Protein AF-A0ABC9YVD3-F1 (afdb_monomer_lite)

pLDDT: mean 92.47, std 4.84, range [71.0, 97.25]

Organism: NCBI:txid37332

Sequence (78 aa):
MEKFRLELRRAWGALLASAAEDAALHGEIPPGDYEMRVLAIIGAVNYVVDAWSGSEPRQPLDDVIRVLRRVIMGAVTA

InterPro domains:
  IPR036271 Tetracyclin repressor-like, C-terminal domain superfamily [SSF48498] (3-76)

Secondary structure (DSSP, 8-state):
-HHHHHHHHHHHHHHHHHHHHHHHHTTSS----HHHHHHHHHHHHHHHHHHHHT-SSPPPHHHHHHHHHHHHHHHHH-

Foldseek 3Di:
DVVVVVVVLVVVLVVQLVVLCVCCVVVVAPDDDSSVLSVVLVVLVVVLCVVQVPDVPHDPVVVSVVVSVVSSVVSSRD

Structure (mmCIF, N/CA/C/O backbone):
data_AF-A0ABC9YVD3-F1
#
_entry.id   AF-A0ABC9YVD3-F1
#
loop_
_atom_site.group_PDB
_atom_site.id
_atom_site.type_symbol
_atom_site.label_atom_id
_atom_site.label_alt_id
_atom_site.label_comp_id
_atom_site.label_asym_id
_atom_site.label_entity_id
_atom_site.label_seq_id
_atom_site.pdbx_PDB_ins_code
_atom_site.Cartn_x
_atom_site.Cartn_y
_atom_site.Cartn_z
_atom_site.occupancy
_atom_site.B_iso_or_equiv
_atom_site.auth_seq_id
_atom_site.auth_comp_id
_atom_site.auth_asym_id
_atom_site.auth_atom_id
_atom_site.pdbx_PDB_model_num
ATOM 1 N N . MET A 1 1 ? 18.450 17.250 1.715 1.00 71.00 1 MET A N 1
ATOM 2 C CA . MET A 1 1 ? 17.76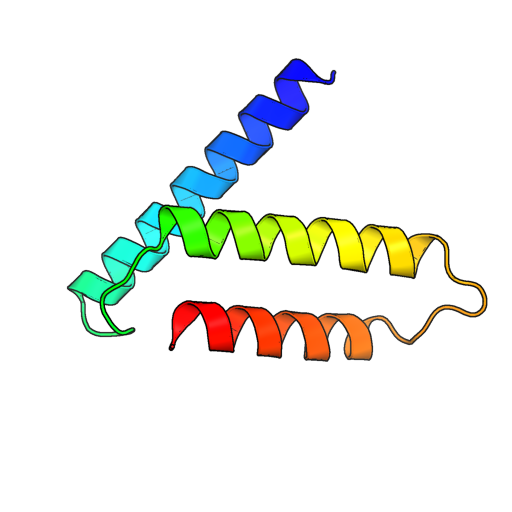0 16.310 0.805 1.00 71.00 1 MET A CA 1
ATOM 3 C C . MET A 1 1 ? 17.243 15.075 1.536 1.00 71.00 1 MET A C 1
ATOM 5 O O . MET A 1 1 ? 16.042 14.859 1.500 1.00 71.00 1 MET A O 1
ATOM 9 N N . GLU A 1 2 ? 18.083 14.325 2.260 1.00 81.69 2 GLU A N 1
ATOM 10 C CA . GLU A 1 2 ? 17.667 13.107 2.991 1.00 81.69 2 GLU A CA 1
ATOM 11 C C . GLU A 1 2 ? 16.501 13.334 3.975 1.00 81.69 2 GLU A C 1
ATOM 13 O O . GLU A 1 2 ? 15.482 12.651 3.910 1.00 81.69 2 GLU A O 1
ATOM 18 N N . LYS A 1 3 ? 16.600 14.368 4.825 1.00 80.81 3 LYS A N 1
ATOM 19 C CA . LYS A 1 3 ? 15.554 14.727 5.800 1.00 80.81 3 LYS A CA 1
ATOM 20 C C . LYS A 1 3 ? 14.199 15.015 5.139 1.00 80.81 3 LYS A C 1
ATOM 22 O O . LYS A 1 3 ? 13.183 14.500 5.583 1.00 80.81 3 LYS A O 1
ATOM 27 N N . PHE A 1 4 ? 14.205 15.756 4.031 1.00 80.44 4 PHE A N 1
ATOM 28 C CA . PHE A 1 4 ? 12.994 16.072 3.269 1.00 80.44 4 PHE A CA 1
ATOM 29 C C . PHE A 1 4 ? 12.378 14.824 2.617 1.00 80.44 4 PHE A C 1
ATOM 31 O O . PHE A 1 4 ? 11.166 14.646 2.651 1.00 80.44 4 PHE A O 1
ATOM 38 N N . ARG A 1 5 ? 13.201 13.911 2.075 1.00 81.12 5 ARG A N 1
ATOM 39 C CA . ARG A 1 5 ? 12.714 12.631 1.524 1.00 81.12 5 ARG A CA 1
ATOM 40 C C . ARG A 1 5 ? 12.068 11.761 2.603 1.00 81.12 5 ARG A C 1
ATOM 42 O O . ARG A 1 5 ? 11.049 11.128 2.338 1.00 81.12 5 ARG A O 1
ATOM 49 N N . LEU A 1 6 ? 12.640 11.741 3.806 1.00 84.31 6 LEU A N 1
ATOM 50 C CA . LEU A 1 6 ? 12.084 11.011 4.947 1.00 84.31 6 LEU A CA 1
ATOM 51 C C . LEU A 1 6 ? 10.764 11.619 5.432 1.00 84.31 6 LEU A C 1
ATOM 53 O O . LEU A 1 6 ? 9.806 10.881 5.649 1.00 84.31 6 LEU A O 1
ATOM 57 N N . GLU A 1 7 ? 10.693 12.943 5.568 1.00 88.50 7 GLU A N 1
ATOM 58 C CA . GLU A 1 7 ? 9.466 13.657 5.950 1.00 88.50 7 GLU A CA 1
ATOM 59 C C . GLU A 1 7 ? 8.352 13.444 4.924 1.00 88.50 7 GLU A C 1
ATOM 61 O O . GLU A 1 7 ? 7.231 13.101 5.296 1.00 88.50 7 GLU A O 1
ATOM 66 N N . LEU A 1 8 ? 8.676 13.536 3.632 1.00 86.94 8 LEU A N 1
ATOM 67 C CA . LEU A 1 8 ? 7.729 13.271 2.556 1.00 86.94 8 LEU A CA 1
ATOM 68 C C . LEU A 1 8 ? 7.229 11.820 2.596 1.00 86.94 8 LEU A C 1
ATOM 70 O O . LEU A 1 8 ? 6.030 11.583 2.482 1.00 86.94 8 LEU A O 1
ATOM 74 N N . ARG A 1 9 ? 8.116 10.841 2.826 1.00 85.69 9 ARG A N 1
ATOM 75 C CA . ARG A 1 9 ? 7.726 9.428 2.968 1.00 85.69 9 ARG A CA 1
ATOM 76 C C . ARG A 1 9 ? 6.792 9.205 4.158 1.00 85.69 9 ARG A C 1
ATOM 78 O O . ARG A 1 9 ? 5.847 8.431 4.037 1.00 85.69 9 ARG A O 1
ATOM 85 N N . ARG A 1 10 ? 7.034 9.881 5.286 1.00 87.88 10 ARG A N 1
ATOM 86 C CA . ARG A 1 10 ? 6.146 9.834 6.458 1.00 87.88 10 ARG A CA 1
ATOM 87 C C . ARG A 1 10 ? 4.785 10.458 6.163 1.00 87.88 10 ARG A C 1
ATOM 89 O O . ARG A 1 10 ? 3.777 9.855 6.504 1.00 87.88 10 ARG A O 1
ATOM 96 N N . ALA A 1 11 ? 4.755 11.612 5.496 1.00 91.31 11 ALA A N 1
ATOM 97 C CA . ALA A 1 11 ? 3.511 12.282 5.122 1.00 91.31 11 ALA A CA 1
ATOM 98 C C . ALA A 1 11 ? 2.660 11.418 4.177 1.00 91.31 11 ALA A C 1
ATOM 100 O O . ALA A 1 11 ? 1.465 11.251 4.404 1.00 91.31 11 ALA A O 1
ATOM 101 N N . TRP A 1 12 ? 3.285 10.801 3.168 1.00 92.50 12 TRP A N 1
ATOM 102 C CA . TRP A 1 12 ? 2.606 9.847 2.288 1.00 92.50 12 TRP A CA 1
ATOM 103 C C . TRP A 1 12 ? 2.113 8.608 3.032 1.00 92.50 12 TRP A C 1
ATOM 105 O O . TRP A 1 12 ? 0.996 8.162 2.786 1.00 92.50 12 TRP A O 1
ATOM 115 N N . GLY A 1 13 ? 2.920 8.071 3.951 1.00 93.00 13 GLY A N 1
ATOM 116 C CA . GLY A 1 13 ? 2.515 6.950 4.795 1.00 93.00 13 GLY A CA 1
ATOM 117 C C . GLY A 1 13 ? 1.272 7.270 5.625 1.00 93.00 13 GLY A C 1
ATOM 118 O O . GLY A 1 13 ? 0.303 6.520 5.589 1.00 93.00 13 GLY A O 1
ATOM 119 N N . ALA A 1 14 ? 1.264 8.419 6.301 1.00 94.50 14 ALA A N 1
ATOM 120 C CA . ALA A 1 14 ? 0.129 8.857 7.109 1.00 94.50 14 ALA A CA 1
ATOM 121 C C . ALA A 1 14 ? -1.137 9.083 6.265 1.00 94.50 14 ALA A C 1
ATOM 123 O O . ALA A 1 14 ? -2.220 8.660 6.660 1.00 94.50 14 ALA A O 1
ATOM 124 N N . LEU A 1 15 ? -1.002 9.698 5.084 1.00 95.12 15 LEU A N 1
ATOM 125 C CA . LEU A 1 15 ? -2.125 9.927 4.173 1.00 95.12 15 LEU A CA 1
ATOM 126 C C . LEU A 1 15 ? -2.774 8.610 3.724 1.00 95.12 15 LEU A C 1
ATOM 128 O O . LEU A 1 15 ? -3.992 8.473 3.767 1.00 95.12 15 LEU A O 1
ATOM 132 N N . LEU A 1 16 ? -1.960 7.641 3.298 1.00 93.75 16 LEU A N 1
ATOM 133 C CA . LEU A 1 16 ? -2.452 6.342 2.836 1.00 93.75 16 LEU A CA 1
ATOM 134 C C . LEU A 1 16 ? -3.065 5.521 3.976 1.00 93.75 16 LEU A C 1
ATOM 136 O O . LEU A 1 16 ? -4.076 4.859 3.758 1.00 93.75 16 LEU A O 1
ATOM 140 N N . ALA A 1 17 ? -2.478 5.572 5.176 1.00 95.75 17 ALA A N 1
ATOM 141 C CA . ALA A 1 17 ? -3.022 4.880 6.341 1.00 95.75 17 ALA A CA 1
ATOM 142 C C . ALA A 1 17 ? -4.389 5.457 6.725 1.00 95.75 17 ALA A C 1
ATOM 144 O O . ALA A 1 17 ? -5.344 4.702 6.856 1.00 95.75 17 ALA A O 1
ATOM 145 N N . SER A 1 18 ? -4.509 6.787 6.776 1.00 96.25 18 SER A N 1
ATOM 146 C CA . SER A 1 18 ? -5.776 7.463 7.068 1.00 96.25 18 SER A CA 1
ATOM 147 C C . SER A 1 18 ? -6.862 7.151 6.034 1.00 96.25 18 SER A C 1
ATOM 149 O O . SER A 1 18 ? -8.008 6.934 6.411 1.00 96.25 18 SER A O 1
ATOM 151 N N . ALA A 1 19 ? -6.517 7.079 4.745 1.00 95.12 19 ALA A N 1
ATOM 152 C CA . ALA A 1 19 ? -7.474 6.698 3.707 1.00 95.12 19 ALA A CA 1
ATOM 153 C C . ALA A 1 19 ? -7.948 5.240 3.850 1.00 95.12 19 ALA A C 1
ATOM 155 O O . ALA A 1 19 ? -9.116 4.942 3.619 1.00 95.12 19 ALA A O 1
ATOM 156 N N . ALA A 1 20 ? -7.052 4.327 4.234 1.00 94.44 20 ALA A N 1
ATOM 157 C CA . ALA A 1 20 ? -7.408 2.929 4.446 1.00 94.44 20 ALA A CA 1
ATOM 158 C C . ALA A 1 20 ? -8.231 2.729 5.731 1.00 94.44 20 ALA A C 1
ATOM 160 O O . ALA A 1 20 ? -9.180 1.951 5.742 1.00 94.44 20 ALA A O 1
ATOM 161 N N . GLU A 1 21 ? -7.924 3.474 6.792 1.00 95.88 21 GLU A N 1
ATOM 162 C CA . GLU A 1 21 ? -8.750 3.522 8.001 1.00 95.88 21 GLU A CA 1
ATOM 163 C C . GLU A 1 21 ? -10.162 4.026 7.691 1.00 95.88 21 GLU A C 1
ATOM 165 O O . GLU A 1 21 ? -11.131 3.400 8.114 1.00 95.88 21 GLU A O 1
ATOM 170 N N . ASP A 1 22 ? -10.294 5.096 6.905 1.00 96.69 22 ASP A N 1
ATOM 171 C CA . ASP A 1 22 ? -11.594 5.622 6.481 1.00 96.69 22 ASP A CA 1
ATOM 172 C C . ASP A 1 22 ? -12.386 4.592 5.660 1.00 96.69 22 ASP A C 1
ATOM 174 O O . ASP A 1 22 ? -13.548 4.315 5.959 1.00 96.69 22 ASP A O 1
ATOM 178 N N . ALA A 1 23 ? -11.745 3.932 4.693 1.00 94.81 23 ALA A N 1
ATOM 179 C CA . ALA A 1 23 ? -12.369 2.860 3.919 1.00 94.81 23 ALA A CA 1
ATOM 180 C C . ALA A 1 23 ? -12.814 1.679 4.807 1.00 94.81 23 ALA A C 1
ATOM 182 O O . ALA A 1 23 ? -13.889 1.108 4.603 1.00 94.81 23 ALA A O 1
ATOM 183 N N . ALA A 1 24 ? -12.027 1.326 5.828 1.00 95.81 24 ALA A N 1
ATOM 184 C CA . ALA A 1 24 ? -12.390 0.286 6.786 1.00 95.81 24 ALA A CA 1
ATOM 185 C C . ALA A 1 24 ? -13.570 0.692 7.682 1.00 95.81 24 ALA A C 1
ATOM 187 O O . ALA A 1 24 ? -14.445 -0.133 7.949 1.00 95.81 24 ALA A O 1
ATOM 188 N N . LEU A 1 25 ? -13.641 1.959 8.107 1.00 96.56 25 LEU A N 1
ATOM 189 C CA . LEU A 1 25 ? -14.774 2.496 8.871 1.00 96.56 25 LEU A CA 1
ATOM 190 C C . LEU A 1 25 ? -16.085 2.434 8.077 1.00 96.56 25 LEU A C 1
ATOM 192 O O . LEU A 1 25 ? -17.141 2.173 8.655 1.00 96.56 25 LEU A O 1
ATOM 196 N N . HIS A 1 26 ? -16.014 2.619 6.758 1.00 96.44 26 HIS A N 1
ATOM 197 C CA . HIS A 1 26 ? -17.155 2.503 5.849 1.00 96.44 26 HIS A CA 1
ATOM 198 C C . HIS A 1 26 ? -17.444 1.059 5.397 1.00 96.44 26 HIS A C 1
ATOM 200 O O . HIS A 1 26 ? -18.419 0.820 4.684 1.00 96.44 26 HIS A O 1
ATOM 206 N N . GLY A 1 27 ? -16.642 0.080 5.832 1.00 94.69 27 GLY A N 1
ATOM 207 C CA . GLY A 1 27 ? -16.831 -1.337 5.515 1.00 94.69 27 GLY A CA 1
ATOM 208 C C . GLY A 1 27 ? -16.417 -1.735 4.095 1.00 94.69 27 GLY A C 1
ATOM 209 O O . GLY A 1 27 ? -16.809 -2.802 3.627 1.00 94.69 27 GLY A O 1
ATOM 210 N N . GLU A 1 28 ? -15.634 -0.904 3.402 1.00 94.88 28 GLU A N 1
ATOM 211 C CA . GLU A 1 28 ? -15.133 -1.194 2.052 1.00 94.88 28 GLU A CA 1
ATOM 212 C C . GLU A 1 28 ? -14.008 -2.238 2.068 1.00 94.88 28 GLU A C 1
ATOM 214 O O . GLU A 1 28 ? -13.857 -3.027 1.132 1.00 94.88 28 GLU A O 1
ATOM 219 N N . ILE A 1 29 ? -13.227 -2.250 3.151 1.00 94.81 29 ILE A N 1
ATOM 220 C CA . ILE A 1 29 ? -12.130 -3.185 3.416 1.00 94.81 29 ILE A CA 1
ATOM 221 C C . ILE A 1 29 ? -12.169 -3.635 4.889 1.00 94.81 29 ILE A C 1
ATOM 223 O O . ILE A 1 29 ? -12.768 -2.949 5.720 1.00 94.81 29 ILE A O 1
ATOM 227 N N . PRO A 1 30 ? -11.574 -4.787 5.252 1.00 93.81 30 PRO A N 1
ATOM 228 C CA . PRO A 1 30 ? -11.569 -5.258 6.641 1.00 93.81 30 PRO A CA 1
ATOM 229 C C . PRO A 1 30 ? -10.830 -4.288 7.581 1.00 93.81 30 PRO A C 1
ATOM 231 O O . PRO A 1 30 ? -9.914 -3.613 7.143 1.00 93.81 30 PRO A O 1
ATOM 234 N N . PRO A 1 31 ? -11.134 -4.198 8.882 1.00 93.31 31 PRO A N 1
ATOM 235 C CA . PRO A 1 31 ? -10.285 -3.448 9.813 1.00 93.31 31 PRO A CA 1
ATOM 236 C C . PRO A 1 31 ? -8.885 -4.081 9.932 1.00 93.31 31 PRO A C 1
ATOM 238 O O . PRO A 1 31 ? -8.749 -5.302 9.856 1.00 93.31 31 PRO A O 1
ATOM 241 N N . GLY A 1 32 ? -7.842 -3.273 10.157 1.00 91.31 32 GLY A N 1
ATOM 242 C CA . GLY A 1 32 ? -6.479 -3.792 10.297 1.00 91.31 32 GLY A CA 1
ATOM 243 C C . GLY A 1 32 ? -5.395 -2.741 10.545 1.00 91.31 32 GLY A C 1
ATOM 244 O O . GLY A 1 32 ? -5.663 -1.551 10.694 1.00 91.31 32 GLY A O 1
ATOM 245 N N . ASP A 1 33 ? -4.150 -3.216 10.585 1.00 93.75 33 ASP A N 1
ATOM 246 C CA . ASP A 1 33 ? -2.960 -2.463 11.007 1.00 93.75 33 ASP A CA 1
ATOM 247 C C . ASP A 1 33 ? -2.419 -1.558 9.876 1.00 93.75 33 ASP A C 1
ATOM 2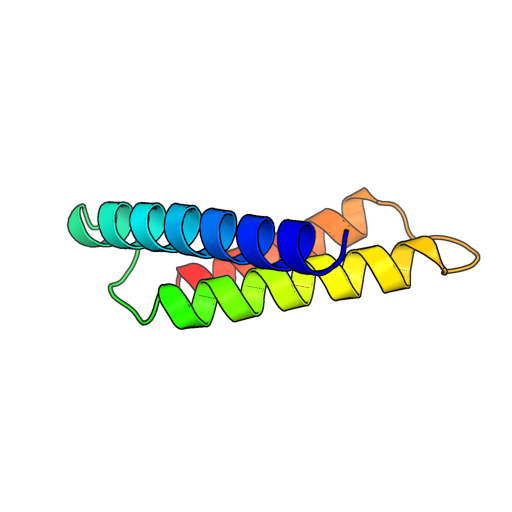49 O O . ASP A 1 33 ? -1.322 -1.764 9.339 1.00 93.75 33 ASP A O 1
ATOM 253 N N . TYR A 1 34 ? -3.214 -0.576 9.447 1.00 93.56 34 TYR A N 1
ATOM 254 C CA . TYR A 1 34 ? -2.958 0.182 8.219 1.00 93.56 34 TYR A CA 1
ATOM 255 C C . TYR A 1 34 ? -1.660 0.981 8.210 1.00 93.56 34 TYR A C 1
ATOM 257 O O . TYR A 1 34 ? -1.005 1.042 7.170 1.00 93.56 34 TYR A O 1
ATOM 265 N N . GLU A 1 35 ? -1.215 1.499 9.353 1.00 91.69 35 GLU A N 1
ATOM 266 C CA . GLU A 1 35 ? 0.088 2.161 9.459 1.00 91.69 35 GLU A CA 1
ATOM 267 C C . GLU A 1 35 ? 1.235 1.217 9.046 1.00 91.69 35 GLU A C 1
ATOM 269 O O . GLU A 1 35 ? 2.076 1.557 8.208 1.00 91.69 35 GLU A O 1
ATOM 274 N N . MET A 1 36 ? 1.230 -0.018 9.559 1.00 92.88 36 MET A N 1
ATOM 275 C CA . MET A 1 36 ? 2.268 -1.012 9.278 1.00 92.88 36 MET A CA 1
ATOM 276 C C . MET A 1 36 ? 2.142 -1.590 7.860 1.00 92.88 36 MET A C 1
ATOM 278 O O . MET A 1 36 ? 3.146 -1.754 7.159 1.00 92.88 36 MET A O 1
ATOM 282 N N . ARG A 1 37 ? 0.911 -1.844 7.397 1.00 94.19 37 ARG A N 1
ATOM 283 C CA . ARG A 1 37 ? 0.631 -2.315 6.028 1.00 94.19 37 ARG A CA 1
ATOM 284 C C . ARG A 1 37 ? 1.089 -1.294 4.985 1.00 94.19 37 ARG A C 1
ATOM 286 O O . ARG A 1 37 ? 1.740 -1.666 4.009 1.00 94.19 37 ARG A O 1
ATOM 293 N N . VAL A 1 38 ? 0.841 -0.003 5.208 1.00 93.62 38 VAL A N 1
ATOM 294 C CA . VAL A 1 38 ? 1.290 1.075 4.316 1.00 93.62 38 VAL A CA 1
ATOM 295 C C . VAL A 1 38 ? 2.810 1.210 4.305 1.00 93.62 38 VAL A C 1
ATOM 297 O O . VAL A 1 38 ? 3.400 1.363 3.232 1.00 93.62 38 VAL A O 1
ATOM 300 N N . LEU A 1 39 ? 3.476 1.101 5.459 1.00 92.62 39 LEU A N 1
ATOM 301 C CA . LEU A 1 39 ? 4.942 1.084 5.510 1.00 92.62 39 LEU A CA 1
ATOM 302 C C . LEU A 1 39 ? 5.525 -0.058 4.665 1.00 92.62 39 LEU A C 1
ATOM 304 O O . LEU A 1 39 ? 6.464 0.170 3.891 1.00 92.62 39 LEU A O 1
ATOM 308 N N . ALA A 1 40 ? 4.940 -1.256 4.762 1.00 93.44 40 ALA A N 1
ATOM 309 C CA . ALA A 1 40 ? 5.325 -2.406 3.950 1.00 93.44 40 ALA A CA 1
ATOM 310 C C . ALA A 1 40 ? 5.086 -2.158 2.451 1.00 93.44 40 ALA A C 1
ATOM 312 O O . ALA A 1 40 ? 5.984 -2.400 1.643 1.00 93.44 40 ALA A O 1
ATOM 313 N N . ILE A 1 41 ? 3.928 -1.598 2.079 1.00 93.25 41 ILE A N 1
ATOM 314 C CA . ILE A 1 41 ? 3.589 -1.239 0.693 1.00 93.25 41 ILE A CA 1
ATOM 315 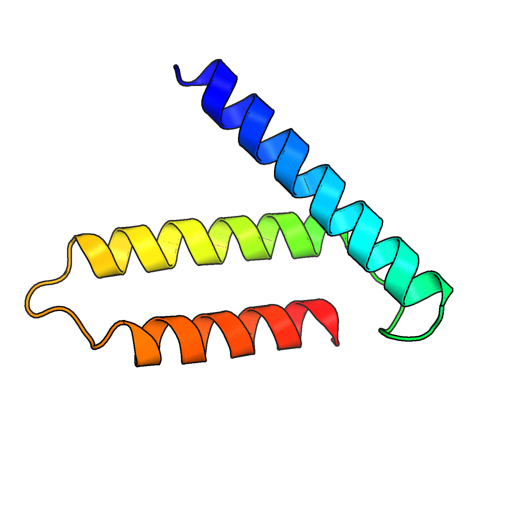C C . ILE A 1 41 ? 4.612 -0.258 0.110 1.00 93.25 41 ILE A C 1
ATOM 317 O O . ILE A 1 41 ? 5.168 -0.510 -0.959 1.00 93.25 41 ILE A O 1
ATOM 321 N N . ILE A 1 42 ? 4.914 0.838 0.812 1.00 92.44 42 ILE A N 1
ATOM 322 C CA . ILE A 1 42 ? 5.886 1.836 0.341 1.00 92.44 42 ILE A CA 1
ATOM 323 C C . ILE A 1 42 ? 7.278 1.204 0.204 1.00 92.44 42 ILE A C 1
ATOM 325 O O . ILE A 1 42 ? 8.014 1.513 -0.733 1.00 92.44 42 ILE A O 1
ATOM 329 N N . GLY A 1 43 ? 7.663 0.333 1.142 1.00 93.06 43 GLY A N 1
ATOM 330 C CA . GLY A 1 43 ? 8.899 -0.444 1.057 1.00 93.06 43 GLY A CA 1
ATOM 331 C C . GLY A 1 43 ? 8.965 -1.303 -0.206 1.00 93.06 43 GLY A C 1
ATOM 332 O O . GLY A 1 43 ? 9.938 -1.204 -0.952 1.00 93.06 43 GLY A O 1
ATOM 333 N N . ALA A 1 44 ? 7.912 -2.078 -0.471 1.00 94.62 44 ALA A N 1
ATOM 334 C CA . ALA A 1 44 ? 7.818 -2.943 -1.641 1.00 94.62 44 ALA A CA 1
ATOM 335 C C . ALA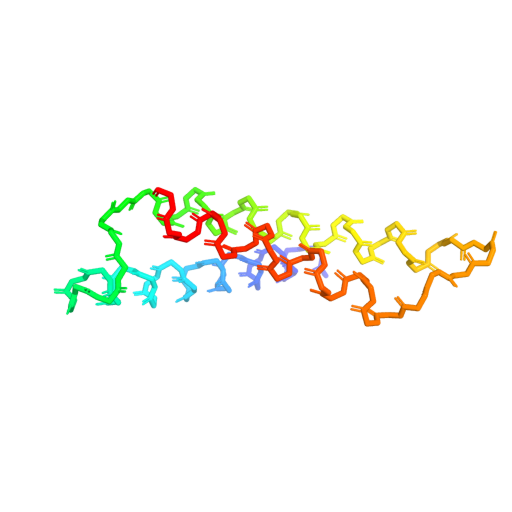 A 1 44 ? 7.880 -2.148 -2.952 1.00 94.62 44 ALA A C 1
ATOM 337 O O . ALA A 1 44 ? 8.673 -2.485 -3.827 1.00 94.62 44 ALA A O 1
ATOM 338 N N . VAL A 1 45 ? 7.108 -1.062 -3.073 1.00 94.25 45 VAL A N 1
ATOM 339 C CA . VAL A 1 45 ? 7.111 -0.204 -4.269 1.00 94.25 45 VAL A CA 1
ATOM 340 C C . VAL A 1 45 ? 8.502 0.372 -4.523 1.00 94.25 45 VAL A C 1
ATOM 342 O O . VAL A 1 45 ? 9.019 0.236 -5.629 1.00 94.25 45 VAL A O 1
ATOM 345 N N . ASN A 1 46 ? 9.133 0.964 -3.504 1.00 92.75 46 ASN A N 1
ATOM 346 C CA . ASN A 1 46 ? 10.461 1.559 -3.658 1.00 92.75 46 ASN A CA 1
ATOM 347 C C . ASN A 1 46 ? 11.498 0.523 -4.098 1.00 92.75 46 ASN A C 1
ATOM 349 O O . ASN A 1 46 ? 12.254 0.784 -5.026 1.00 92.75 46 ASN A O 1
ATOM 353 N N . TYR A 1 47 ? 11.520 -0.646 -3.453 1.00 95.19 47 TYR A N 1
ATOM 354 C CA . TYR A 1 47 ? 12.495 -1.686 -3.766 1.00 95.19 47 TYR A CA 1
ATOM 355 C C . TYR A 1 47 ? 12.290 -2.272 -5.166 1.00 95.19 47 TYR A C 1
ATOM 357 O O . TYR A 1 47 ? 13.244 -2.420 -5.924 1.00 95.19 47 TYR A O 1
ATOM 365 N N . VAL A 1 48 ? 11.046 -2.583 -5.536 1.00 95.38 48 VAL A N 1
ATOM 366 C CA . VAL A 1 48 ? 10.736 -3.173 -6.844 1.00 95.38 48 VAL A CA 1
ATOM 367 C C . VAL A 1 48 ? 11.049 -2.199 -7.979 1.00 95.38 48 VAL A C 1
ATOM 369 O O . VAL A 1 48 ? 11.608 -2.612 -8.992 1.00 95.38 48 VAL A O 1
ATOM 372 N N . VAL A 1 49 ? 10.728 -0.911 -7.817 1.00 93.75 49 VAL A N 1
ATOM 373 C CA . VAL A 1 49 ? 11.042 0.115 -8.823 1.00 93.75 49 VAL A CA 1
ATOM 374 C C . VAL A 1 49 ? 12.551 0.314 -8.950 1.00 93.75 49 VAL A C 1
ATOM 376 O O . VAL A 1 49 ? 13.048 0.390 -10.072 1.00 93.75 49 VAL A O 1
ATOM 379 N N . ASP A 1 50 ? 13.280 0.353 -7.832 1.00 94.69 50 ASP A N 1
ATOM 380 C CA . ASP A 1 50 ? 14.745 0.445 -7.820 1.00 94.69 50 ASP A CA 1
ATOM 381 C C . ASP A 1 50 ? 15.384 -0.744 -8.559 1.00 94.69 50 ASP A C 1
ATOM 383 O O . ASP A 1 50 ? 16.111 -0.547 -9.537 1.00 94.69 50 ASP A O 1
ATOM 387 N N . ALA A 1 51 ? 15.001 -1.973 -8.198 1.00 95.00 51 ALA A N 1
ATOM 388 C CA . ALA A 1 51 ? 15.486 -3.199 -8.831 1.00 95.00 51 ALA A CA 1
ATOM 389 C C . ALA A 1 51 ? 15.149 -3.267 -10.331 1.00 95.00 51 ALA A C 1
ATOM 391 O O . ALA A 1 51 ? 16.000 -3.623 -11.148 1.00 95.00 51 ALA A O 1
ATOM 392 N N . TRP A 1 52 ? 13.926 -2.891 -10.718 1.00 96.69 52 TRP A N 1
ATOM 393 C CA . TRP A 1 52 ? 13.529 -2.822 -12.125 1.00 96.69 52 TRP A CA 1
ATOM 394 C C . TRP A 1 52 ? 14.340 -1.772 -12.895 1.00 96.69 52 TRP A C 1
A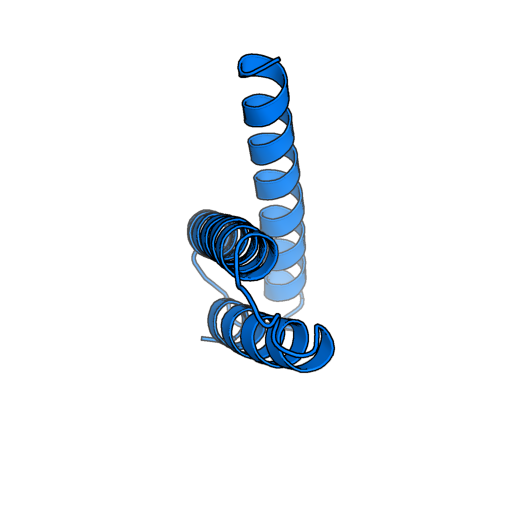TOM 396 O O . TRP A 1 52 ? 14.800 -2.044 -14.007 1.00 96.69 52 TRP A O 1
ATOM 406 N N . SER A 1 53 ? 14.572 -0.596 -12.302 1.00 95.44 53 SER A N 1
ATOM 407 C CA . SER A 1 53 ? 15.302 0.499 -12.950 1.00 95.44 53 SER A CA 1
ATOM 408 C C . SER A 1 53 ? 16.742 0.121 -13.315 1.00 95.44 53 SER A C 1
ATOM 410 O O . SER A 1 53 ? 17.227 0.544 -14.370 1.00 95.44 53 SER A O 1
ATOM 412 N N . GLY A 1 54 ? 17.381 -0.722 -12.495 1.00 95.88 54 GLY A N 1
ATOM 413 C CA . GLY A 1 54 ? 18.741 -1.227 -12.694 1.00 95.88 54 GLY A CA 1
ATOM 414 C C . GLY A 1 54 ? 18.854 -2.533 -13.490 1.00 95.88 54 GLY A C 1
ATOM 415 O O . GLY A 1 54 ? 19.968 -3.006 -13.695 1.00 95.88 54 GLY A O 1
AT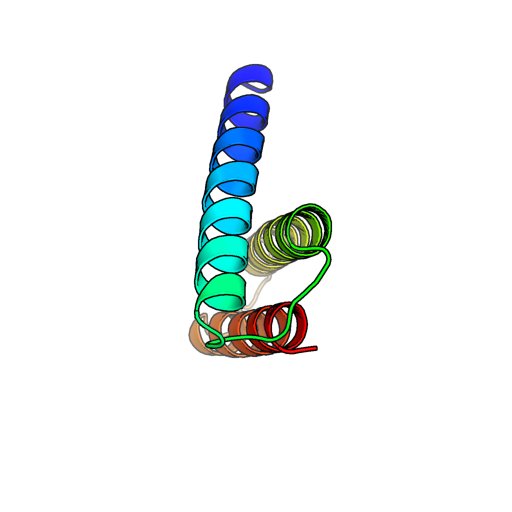OM 416 N N . SER A 1 55 ? 17.741 -3.136 -13.921 1.00 94.50 55 SER A N 1
ATOM 417 C CA . SER A 1 55 ? 17.754 -4.408 -14.659 1.00 94.50 55 SER A CA 1
ATOM 418 C C . SER A 1 55 ? 18.072 -4.232 -16.150 1.00 94.50 55 SER A C 1
ATOM 420 O O . SER A 1 55 ? 17.638 -3.263 -16.770 1.00 94.50 55 SER A O 1
ATOM 422 N N . GLU A 1 56 ? 18.799 -5.189 -16.737 1.00 91.44 56 GLU A N 1
ATOM 423 C CA . GLU A 1 56 ? 19.095 -5.237 -18.174 1.00 91.44 56 GLU A CA 1
ATOM 424 C C . GLU A 1 56 ? 19.032 -6.705 -18.665 1.00 91.44 56 GLU A C 1
ATOM 426 O O . GLU A 1 56 ? 19.821 -7.531 -18.197 1.00 91.44 56 GLU A O 1
ATOM 431 N N . PRO A 1 57 ? 18.102 -7.066 -19.575 1.00 90.19 57 PRO A N 1
ATOM 432 C CA . PRO A 1 57 ? 17.030 -6.226 -20.110 1.00 90.19 57 PRO A CA 1
ATOM 433 C C . PRO A 1 57 ? 15.937 -5.955 -19.065 1.00 90.19 57 PRO A C 1
ATOM 435 O O . PRO A 1 57 ? 15.642 -6.798 -18.214 1.00 90.19 57 PRO A O 1
ATOM 438 N N . ARG A 1 58 ? 15.286 -4.791 -19.162 1.00 93.06 58 ARG A N 1
ATOM 439 C CA . ARG A 1 58 ? 14.131 -4.477 -18.311 1.00 93.06 58 ARG A CA 1
ATOM 440 C C . ARG A 1 58 ? 12.913 -5.308 -18.696 1.00 93.06 58 ARG A C 1
ATOM 442 O O . ARG A 1 58 ? 12.566 -5.430 -19.870 1.00 93.06 58 ARG A O 1
ATOM 449 N N . GLN A 1 59 ? 12.220 -5.809 -17.679 1.00 94.25 59 GLN A N 1
ATOM 450 C CA . GLN A 1 59 ? 10.890 -6.402 -17.832 1.00 94.25 59 GLN A CA 1
ATOM 451 C C . GLN A 1 59 ? 9.886 -5.328 -18.291 1.00 94.25 59 GLN A C 1
ATOM 453 O O . GLN A 1 59 ? 10.072 -4.153 -17.948 1.00 94.25 59 GLN A O 1
ATOM 458 N N . PRO A 1 60 ? 8.806 -5.682 -19.009 1.00 96.44 60 PRO A N 1
ATOM 459 C CA . PRO A 1 60 ? 7.735 -4.737 -19.307 1.00 96.44 60 PRO A CA 1
ATOM 460 C C . PRO A 1 60 ? 7.184 -4.104 -18.025 1.00 96.44 60 PRO A C 1
ATOM 462 O O . PRO A 1 60 ? 6.885 -4.799 -17.053 1.00 96.44 60 PRO A O 1
ATOM 465 N N . LEU A 1 61 ? 7.029 -2.778 -18.020 1.00 94.75 61 LEU A N 1
ATOM 466 C CA . LEU A 1 61 ? 6.550 -2.044 -16.845 1.00 94.75 61 LEU A CA 1
ATOM 467 C C . LEU A 1 61 ? 5.157 -2.521 -16.393 1.00 94.75 61 LEU A C 1
ATOM 469 O O . LEU A 1 61 ? 4.884 -2.582 -15.196 1.00 94.75 61 LEU A O 1
ATOM 473 N N . ASP A 1 62 ? 4.307 -2.932 -17.336 1.00 97.25 62 ASP A N 1
ATOM 474 C CA . ASP A 1 62 ? 2.977 -3.474 -17.044 1.00 97.25 62 ASP A CA 1
ATOM 475 C C . ASP A 1 62 ? 3.027 -4.724 -16.161 1.00 97.25 62 ASP A C 1
ATOM 477 O O . ASP A 1 62 ? 2.161 -4.910 -15.305 1.00 97.25 62 ASP A O 1
ATOM 481 N N . ASP A 1 63 ? 4.051 -5.565 -16.315 1.00 95.94 63 ASP A N 1
ATOM 482 C CA . ASP A 1 63 ? 4.203 -6.763 -15.490 1.00 95.94 63 ASP A CA 1
ATOM 483 C C . ASP A 1 63 ? 4.627 -6.408 -14.065 1.00 95.94 63 ASP A C 1
ATOM 485 O O . ASP A 1 63 ? 4.096 -6.968 -13.103 1.00 95.94 63 ASP A O 1
ATOM 489 N N . VAL A 1 64 ? 5.485 -5.399 -13.910 1.00 95.62 64 VAL A N 1
ATOM 490 C CA . VAL A 1 64 ? 5.861 -4.853 -12.599 1.00 95.62 64 VAL A CA 1
ATOM 491 C C . VAL A 1 64 ? 4.644 -4.259 -11.888 1.00 95.62 64 VAL A C 1
ATOM 493 O O . VAL A 1 64 ? 4.385 -4.573 -10.723 1.00 95.62 64 VAL A O 1
ATOM 496 N N . ILE A 1 65 ? 3.850 -3.451 -12.598 1.00 96.06 65 ILE A N 1
ATOM 497 C CA . ILE A 1 65 ? 2.611 -2.856 -12.074 1.00 96.06 65 ILE A CA 1
ATOM 498 C C . ILE A 1 65 ? 1.623 -3.953 -11.668 1.00 96.06 65 ILE A C 1
ATOM 500 O O . ILE A 1 65 ? 1.018 -3.876 -10.596 1.00 96.06 65 ILE A O 1
ATOM 504 N N . ARG A 1 66 ? 1.473 -5.002 -12.486 1.00 96.75 66 ARG A N 1
ATOM 505 C CA . ARG A 1 66 ? 0.588 -6.142 -12.208 1.00 96.75 66 ARG A CA 1
ATOM 506 C C . ARG A 1 66 ? 0.959 -6.842 -10.900 1.00 96.75 66 ARG A C 1
ATOM 508 O O . ARG A 1 66 ? 0.070 -7.143 -10.101 1.00 96.75 66 ARG A O 1
ATOM 515 N N . VAL A 1 67 ? 2.250 -7.084 -10.672 1.00 95.31 67 VAL A N 1
ATOM 516 C CA . VAL A 1 67 ? 2.754 -7.720 -9.445 1.00 95.31 67 VAL A CA 1
ATOM 517 C C . VAL A 1 67 ? 2.537 -6.813 -8.236 1.00 95.31 67 VAL A C 1
ATOM 519 O O . VAL A 1 67 ? 1.936 -7.251 -7.253 1.00 95.31 67 VAL A O 1
ATOM 522 N N . LEU A 1 68 ? 2.947 -5.544 -8.322 1.00 95.75 68 LEU A N 1
ATOM 523 C CA . LEU A 1 68 ? 2.778 -4.581 -7.230 1.00 95.75 68 LEU A CA 1
ATOM 524 C C . LEU A 1 68 ? 1.308 -4.410 -6.849 1.00 95.75 68 LEU A C 1
ATOM 526 O O . LEU A 1 68 ? 0.978 -4.470 -5.669 1.00 95.75 68 LEU A O 1
ATOM 530 N N . ARG A 1 69 ? 0.405 -4.295 -7.830 1.00 95.81 69 ARG A N 1
ATOM 531 C CA . ARG A 1 69 ? -1.039 -4.226 -7.579 1.00 95.81 69 ARG A CA 1
ATOM 532 C C . ARG A 1 69 ? -1.526 -5.428 -6.776 1.00 95.81 69 ARG A C 1
ATOM 534 O O . ARG A 1 69 ? -2.292 -5.251 -5.837 1.00 95.81 69 ARG A O 1
ATOM 541 N N . ARG A 1 70 ? -1.100 -6.645 -7.125 1.00 95.44 70 ARG A N 1
ATOM 542 C CA . ARG A 1 70 ? -1.540 -7.861 -6.427 1.00 95.44 70 ARG A CA 1
ATOM 543 C C . ARG A 1 70 ? -1.034 -7.910 -4.985 1.00 95.44 70 ARG A C 1
ATOM 545 O O . ARG A 1 70 ? -1.800 -8.282 -4.102 1.00 95.44 70 ARG A O 1
ATOM 552 N N . VAL A 1 71 ? 0.213 -7.500 -4.752 1.00 93.81 71 VAL A N 1
ATOM 553 C CA . VAL A 1 71 ? 0.796 -7.396 -3.403 1.00 93.81 71 VAL A CA 1
ATOM 554 C C . VAL A 1 71 ? 0.057 -6.350 -2.570 1.00 93.81 71 VAL A C 1
ATOM 556 O O . VAL A 1 71 ? -0.331 -6.638 -1.443 1.00 93.81 71 VAL A O 1
ATOM 559 N N . ILE A 1 72 ? -0.190 -5.166 -3.137 1.00 92.81 72 ILE A N 1
ATOM 560 C CA . ILE A 1 72 ? -0.890 -4.069 -2.458 1.00 92.81 72 ILE A CA 1
ATOM 561 C C . ILE A 1 72 ? -2.319 -4.477 -2.108 1.00 92.81 72 ILE A C 1
ATOM 563 O O . ILE A 1 72 ? -2.718 -4.347 -0.958 1.00 92.81 72 ILE A O 1
ATOM 567 N N . MET A 1 73 ? -3.072 -5.022 -3.068 1.00 93.06 73 MET A N 1
ATOM 568 C CA . MET A 1 73 ? -4.440 -5.480 -2.814 1.00 93.06 73 MET A CA 1
ATOM 569 C C . MET A 1 73 ? -4.468 -6.544 -1.718 1.00 93.06 73 MET A C 1
ATOM 571 O O . MET A 1 73 ? -5.257 -6.423 -0.793 1.00 93.06 73 MET A O 1
ATOM 575 N N . GLY A 1 74 ? -3.563 -7.527 -1.766 1.00 92.38 74 GLY A N 1
ATOM 576 C CA . GLY A 1 74 ? -3.451 -8.531 -0.708 1.00 92.38 74 GLY A CA 1
ATOM 577 C C . GLY A 1 74 ? -3.155 -7.918 0.662 1.00 92.38 74 GLY A C 1
ATOM 578 O O . GLY A 1 74 ? -3.779 -8.299 1.640 1.00 92.38 74 GLY A O 1
ATOM 579 N N . ALA A 1 75 ? -2.262 -6.931 0.737 1.00 90.38 75 ALA A N 1
ATOM 580 C CA . ALA A 1 75 ? -1.942 -6.245 1.987 1.00 90.38 75 ALA A CA 1
ATOM 581 C C . ALA A 1 75 ? -3.106 -5.403 2.537 1.00 90.38 75 ALA A C 1
ATOM 583 O O . ALA A 1 75 ? -3.170 -5.184 3.741 1.00 90.38 75 ALA A O 1
ATOM 584 N N . VAL A 1 76 ? -4.017 -4.927 1.686 1.00 88.94 76 VAL A N 1
ATOM 585 C CA . VAL A 1 76 ? -5.174 -4.116 2.097 1.00 88.94 76 VAL A CA 1
ATOM 586 C C . VAL A 1 76 ? -6.376 -4.990 2.465 1.00 88.94 76 VAL A C 1
ATOM 588 O O . VAL A 1 76 ? -7.101 -4.657 3.392 1.00 88.94 76 VAL A O 1
ATOM 591 N N . THR A 1 77 ? -6.580 -6.120 1.784 1.00 87.88 77 THR A N 1
ATOM 592 C CA . THR A 1 77 ? -7.772 -6.966 1.973 1.00 87.88 77 THR A CA 1
ATOM 593 C C . THR A 1 77 ? -7.562 -8.179 2.882 1.00 87.88 77 THR A C 1
ATOM 595 O O . THR A 1 77 ? -8.519 -8.920 3.093 1.00 87.88 77 THR A O 1
ATOM 598 N N . ALA A 1 78 ? -6.330 -8.448 3.328 1.00 77.19 78 ALA A N 1
ATOM 599 C CA . ALA A 1 78 ? -6.008 -9.577 4.212 1.00 77.19 78 ALA A CA 1
ATOM 600 C C . ALA A 1 78 ? -6.505 -9.389 5.645 1.00 77.19 78 ALA A C 1
ATOM 602 O O . ALA A 1 78 ? -6.440 -8.237 6.138 1.00 77.19 78 ALA A O 1
#

Radius of gyration: 14.33 Å; chains: 1; bounding box: 36×26×31 Å